Protein AF-E0CY66-F1 (afdb_monomer_lite)

Sequence (99 aa):
MDNRFATAFVIACVLSLISTIYMAASIGTDFWYEYRSPIQENSSDSNKIAWEDFLGDEADEKTYNDVLFRYNGSLGLWRRCITIPKNTHWYAPPERTGK

Radius of gyration: 23.1 Å; chains: 1; bounding box: 61×36×65 Å

InterPro domains:
  IPR042356 Claudin domain-containing protein 1 [PTHR14347] (1-97)

Foldseek 3Di:
DPVVVVVVVVVVVVVVVVVVVVVVCLLPDQAPDWDDAPAPPVPPPVLVVLVVLVPDPDRDPVSVVVNLRNFTWTGHPVDTGGDDDCPDCVVPDPPPPDD

pLDDT: mean 75.5, std 13.51, range [43.97, 97.75]

Organism: Mus musculus (NCBI:txid10090)

Structure (mmCIF, N/CA/C/O backbone):
data_AF-E0CY66-F1
#
_entry.id   AF-E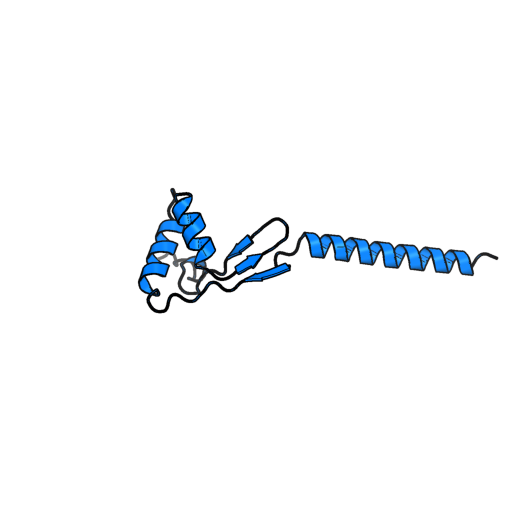0CY66-F1
#
loop_
_atom_site.group_PDB
_atom_site.id
_atom_site.type_symbol
_atom_site.label_atom_id
_atom_site.label_alt_id
_atom_site.label_comp_id
_atom_site.label_asym_id
_atom_site.label_entity_id
_atom_site.label_seq_id
_atom_site.pdbx_PDB_ins_code
_atom_site.Cartn_x
_atom_site.Cartn_y
_atom_site.Cartn_z
_atom_site.occupancy
_atom_site.B_iso_or_equiv
_atom_site.auth_seq_id
_atom_site.auth_comp_id
_atom_site.auth_asym_id
_atom_site.auth_atom_id
_atom_site.pdbx_PDB_model_num
ATOM 1 N N . MET A 1 1 ? 31.652 4.823 -31.185 1.00 56.75 1 MET A N 1
ATOM 2 C CA . MET A 1 1 ? 31.796 5.354 -29.812 1.00 56.75 1 MET A CA 1
ATOM 3 C C . MET A 1 1 ? 30.501 5.132 -29.019 1.00 56.75 1 MET A C 1
ATOM 5 O O . MET A 1 1 ? 30.199 5.925 -28.143 1.00 56.75 1 MET A O 1
ATOM 9 N N . ASP A 1 2 ? 29.773 4.032 -29.271 1.00 65.69 2 ASP A N 1
ATOM 10 C CA . ASP A 1 2 ? 28.313 3.994 -29.045 1.00 65.69 2 ASP A CA 1
ATOM 11 C C . ASP A 1 2 ? 27.878 2.908 -28.051 1.00 65.69 2 ASP A C 1
ATOM 13 O O . ASP A 1 2 ? 26.945 3.105 -27.279 1.00 65.69 2 ASP A O 1
ATOM 17 N N . ASN A 1 3 ? 28.619 1.797 -27.969 1.00 75.50 3 ASN A N 1
ATOM 18 C CA . ASN A 1 3 ? 28.263 0.680 -27.088 1.00 75.50 3 ASN A CA 1
ATOM 19 C C . ASN A 1 3 ? 28.368 1.047 -25.593 1.00 75.50 3 ASN A C 1
ATOM 21 O O . ASN A 1 3 ? 27.528 0.670 -24.788 1.00 75.50 3 ASN A O 1
ATOM 25 N N . ARG A 1 4 ? 29.363 1.862 -25.211 1.00 81.81 4 ARG A N 1
ATOM 26 C CA . ARG A 1 4 ? 29.540 2.286 -23.808 1.00 81.81 4 ARG A CA 1
ATOM 27 C C . ARG A 1 4 ? 28.401 3.176 -23.301 1.00 81.81 4 ARG A C 1
ATOM 29 O O . ARG A 1 4 ? 28.031 3.077 -22.137 1.00 81.81 4 ARG A O 1
ATOM 36 N N . PHE A 1 5 ? 27.848 4.027 -24.167 1.00 83.94 5 PHE A N 1
ATOM 37 C CA . PHE A 1 5 ? 26.732 4.905 -23.812 1.00 83.94 5 PHE A CA 1
ATOM 38 C C . PHE A 1 5 ? 25.414 4.136 -23.797 1.00 83.94 5 PHE A C 1
ATOM 40 O O . PHE A 1 5 ? 24.623 4.335 -22.881 1.00 83.94 5 PHE A O 1
ATOM 47 N N . ALA A 1 6 ? 25.221 3.210 -24.743 1.00 87.56 6 ALA A N 1
ATOM 48 C CA . ALA A 1 6 ? 24.078 2.303 -24.736 1.00 87.56 6 ALA A CA 1
ATOM 49 C C . ALA A 1 6 ? 24.024 1.484 -23.435 1.00 87.56 6 ALA A C 1
ATOM 51 O O . ALA A 1 6 ? 23.002 1.479 -22.752 1.00 87.56 6 ALA A O 1
ATOM 52 N N . THR A 1 7 ? 25.144 0.880 -23.026 1.00 89.69 7 THR A N 1
ATOM 53 C CA . THR A 1 7 ? 25.221 0.120 -21.770 1.00 89.69 7 THR A CA 1
ATOM 54 C C . THR A 1 7 ? 24.989 1.001 -20.542 1.00 89.69 7 THR A C 1
ATOM 56 O O . THR A 1 7 ? 24.228 0.618 -19.657 1.00 89.69 7 THR A O 1
ATOM 59 N N . ALA A 1 8 ? 25.584 2.198 -20.484 1.00 92.44 8 ALA A N 1
ATOM 60 C CA . ALA A 1 8 ? 25.371 3.124 -19.369 1.00 92.44 8 ALA A CA 1
ATOM 61 C C . ALA A 1 8 ? 23.901 3.556 -19.239 1.00 92.44 8 ALA A C 1
ATOM 63 O O . ALA A 1 8 ? 23.370 3.602 -18.131 1.00 92.44 8 ALA A O 1
ATOM 64 N N . PHE A 1 9 ? 23.231 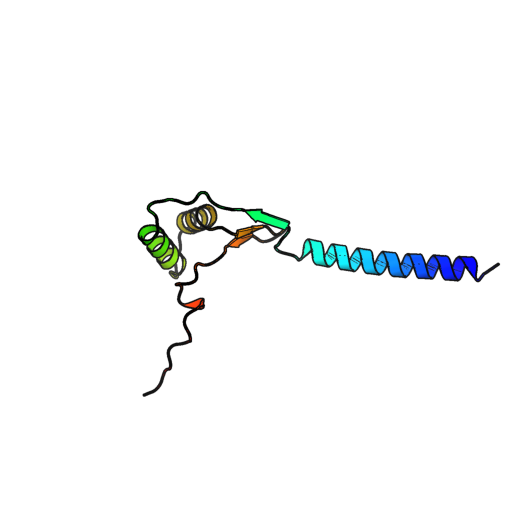3.821 -20.364 1.00 90.12 9 PHE A N 1
ATOM 65 C CA . PHE A 1 9 ? 21.814 4.178 -20.385 1.00 90.12 9 PHE A CA 1
ATOM 66 C C . PHE A 1 9 ? 20.931 3.030 -19.891 1.00 90.12 9 PHE A C 1
ATOM 68 O O . PHE A 1 9 ? 20.078 3.240 -19.034 1.00 90.12 9 PHE A O 1
ATOM 75 N N . VAL A 1 10 ? 21.177 1.804 -20.358 1.00 95.31 10 VAL A N 1
ATOM 76 C CA . VAL A 1 10 ? 20.428 0.622 -19.906 1.00 95.31 10 VAL A CA 1
ATOM 77 C C . VAL A 1 10 ? 20.596 0.413 -18.402 1.00 95.31 10 VAL A C 1
ATOM 79 O O . VAL A 1 10 ? 19.606 0.213 -17.701 1.00 95.31 10 VAL A O 1
ATOM 82 N N . ILE A 1 11 ? 21.825 0.523 -17.888 1.00 94.62 11 ILE A N 1
ATOM 83 C CA . ILE A 1 11 ? 22.091 0.411 -16.448 1.00 94.62 11 ILE A CA 1
ATOM 84 C C . ILE A 1 11 ? 21.337 1.501 -15.679 1.00 94.62 11 ILE A C 1
ATOM 86 O O . ILE A 1 11 ? 20.668 1.196 -14.693 1.00 94.62 11 ILE A O 1
ATOM 90 N N . ALA A 1 12 ? 21.391 2.752 -16.141 1.00 95.00 12 ALA A N 1
ATOM 91 C CA . ALA A 1 12 ? 20.678 3.857 -15.508 1.00 95.00 12 ALA A CA 1
ATOM 92 C C . ALA A 1 12 ? 19.156 3.633 -15.497 1.00 95.00 12 ALA A C 1
ATOM 94 O O . ALA A 1 12 ? 18.521 3.828 -14.462 1.00 95.00 12 ALA A O 1
ATOM 95 N N . CYS A 1 13 ? 18.574 3.164 -16.604 1.00 95.56 13 CYS A N 1
ATOM 96 C CA . CYS A 1 13 ? 17.150 2.839 -16.682 1.00 95.56 13 CYS A CA 1
ATOM 97 C C . CYS A 1 13 ? 16.763 1.721 -15.713 1.00 95.56 13 CYS A C 1
ATOM 99 O O . CYS A 1 13 ? 15.788 1.865 -14.979 1.00 95.56 13 CYS A O 1
ATOM 101 N N . VAL A 1 14 ? 17.529 0.630 -15.670 1.00 97.75 14 VAL A N 1
ATOM 102 C CA . VAL A 1 14 ? 17.251 -0.495 -14.767 1.00 97.75 14 VAL A CA 1
ATOM 103 C C . VAL A 1 14 ? 17.347 -0.053 -13.307 1.00 97.75 14 VAL A C 1
ATOM 105 O O . VAL A 1 14 ? 16.428 -0.309 -12.533 1.00 97.75 14 VAL A O 1
ATOM 108 N N . LEU A 1 15 ? 18.407 0.670 -12.933 1.00 96.81 15 LEU A N 1
ATOM 109 C CA . LEU A 1 15 ? 18.570 1.182 -11.570 1.00 96.81 15 LEU A CA 1
ATOM 110 C C . LEU A 1 15 ? 17.462 2.167 -11.190 1.00 96.81 15 LEU A C 1
ATOM 112 O O . LEU A 1 15 ? 16.941 2.097 -10.078 1.00 96.81 15 LEU A O 1
ATOM 116 N N . SER A 1 16 ? 17.067 3.046 -12.114 1.00 96.69 16 SER A N 1
ATOM 117 C CA . SER A 1 16 ? 15.957 3.972 -11.895 1.00 96.69 16 SER A CA 1
ATOM 118 C C . SER A 1 16 ? 14.649 3.220 -11.665 1.00 96.69 16 SER A C 1
ATOM 120 O O . SER A 1 16 ? 13.944 3.533 -10.714 1.00 96.69 16 SER A O 1
ATOM 122 N N . LEU A 1 17 ? 14.335 2.211 -12.485 1.00 97.19 17 LEU A N 1
ATOM 123 C CA . LEU A 1 17 ? 13.107 1.424 -12.348 1.00 97.19 17 LEU A CA 1
ATOM 124 C C . LEU A 1 17 ? 13.063 0.665 -11.019 1.00 97.19 17 LEU A C 1
ATOM 126 O O . LEU A 1 17 ? 12.059 0.728 -10.313 1.00 97.19 17 LEU A O 1
ATOM 130 N N . ILE A 1 18 ? 14.158 -0.002 -10.646 1.00 97.50 18 ILE A N 1
ATOM 131 C CA . ILE A 1 18 ? 14.262 -0.711 -9.363 1.00 97.50 18 ILE A CA 1
ATOM 132 C C . ILE A 1 18 ? 14.094 0.272 -8.200 1.00 97.50 18 ILE A C 1
ATOM 134 O O . ILE A 1 18 ? 13.334 -0.003 -7.274 1.00 97.50 18 ILE A O 1
ATOM 138 N N . SER A 1 19 ? 14.754 1.431 -8.265 1.00 97.06 19 SER A N 1
ATOM 139 C CA . SER A 1 19 ? 14.642 2.478 -7.245 1.00 97.06 19 SER A CA 1
ATOM 140 C C . SER A 1 19 ? 13.205 2.989 -7.107 1.00 97.06 19 SER A C 1
ATOM 142 O O . SER A 1 19 ? 12.684 3.071 -5.996 1.00 97.06 19 SER A O 1
ATOM 144 N N . THR A 1 20 ? 12.518 3.257 -8.222 1.00 96.56 20 THR A N 1
ATOM 145 C CA . THR A 1 20 ? 11.117 3.697 -8.207 1.00 96.56 20 THR A CA 1
ATOM 146 C C . THR A 1 20 ? 10.193 2.638 -7.611 1.00 96.56 20 THR A C 1
ATOM 148 O O . THR A 1 20 ? 9.352 2.974 -6.781 1.00 96.56 20 THR A O 1
ATOM 151 N N . ILE A 1 21 ? 10.361 1.363 -7.978 1.00 96.94 21 ILE A N 1
ATOM 152 C CA . ILE A 1 21 ? 9.567 0.262 -7.411 1.00 96.94 21 ILE A CA 1
ATOM 153 C C . ILE A 1 21 ? 9.818 0.147 -5.907 1.00 96.94 21 ILE A C 1
ATOM 155 O O . ILE A 1 21 ? 8.870 0.037 -5.132 1.00 96.94 21 ILE A O 1
ATOM 159 N N . TYR A 1 22 ? 11.080 0.217 -5.483 1.00 95.06 22 TYR A N 1
ATOM 160 C CA . TYR A 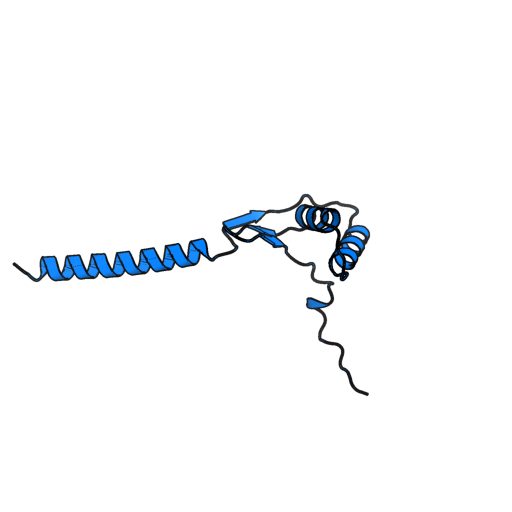1 22 ? 11.441 0.127 -4.073 1.00 95.06 22 TYR A CA 1
ATOM 161 C C . TYR A 1 22 ? 10.883 1.301 -3.260 1.00 95.06 22 TYR A C 1
ATOM 163 O O . TYR A 1 22 ? 10.361 1.101 -2.163 1.00 95.06 22 TYR A O 1
ATOM 171 N N . MET A 1 23 ? 10.929 2.518 -3.808 1.00 93.25 23 MET A N 1
ATOM 172 C CA . MET A 1 23 ? 10.326 3.698 -3.187 1.00 93.25 23 MET A CA 1
ATOM 173 C C . MET A 1 23 ? 8.807 3.574 -3.092 1.00 93.25 23 MET A C 1
ATOM 175 O O . MET A 1 23 ? 8.251 3.814 -2.025 1.00 93.25 23 MET A O 1
ATOM 179 N N . ALA A 1 24 ? 8.134 3.139 -4.158 1.00 93.00 24 ALA A N 1
ATOM 180 C CA . ALA A 1 24 ? 6.690 2.919 -4.139 1.00 93.00 24 ALA A CA 1
ATOM 181 C C . ALA A 1 24 ? 6.289 1.851 -3.105 1.00 93.00 24 ALA A C 1
ATOM 183 O O . ALA A 1 24 ? 5.363 2.066 -2.325 1.00 93.00 24 ALA A O 1
ATOM 184 N N . ALA A 1 25 ? 7.024 0.737 -3.045 1.00 91.19 25 ALA A N 1
ATOM 185 C CA . ALA A 1 25 ? 6.800 -0.320 -2.061 1.00 91.19 25 ALA A CA 1
ATOM 186 C C . ALA A 1 25 ? 7.053 0.164 -0.624 1.00 91.19 25 ALA A C 1
ATOM 188 O O . ALA A 1 25 ? 6.263 -0.131 0.269 1.00 91.19 25 ALA A O 1
ATOM 189 N N . SER A 1 26 ? 8.108 0.953 -0.405 1.00 88.69 26 SER A N 1
ATOM 190 C CA . SER A 1 26 ? 8.410 1.543 0.904 1.00 88.69 26 SER A CA 1
ATOM 191 C C . SER A 1 26 ? 7.311 2.513 1.334 1.00 88.69 26 SER A C 1
ATOM 193 O O . SER A 1 26 ? 6.840 2.453 2.456 1.00 88.69 26 SER A O 1
ATOM 195 N N . ILE A 1 27 ? 6.823 3.371 0.441 1.00 89.25 27 ILE A N 1
ATOM 196 C CA . ILE A 1 27 ? 5.732 4.307 0.747 1.00 89.25 27 ILE A CA 1
ATOM 197 C C . ILE A 1 27 ? 4.419 3.567 1.050 1.00 89.25 27 ILE A C 1
ATOM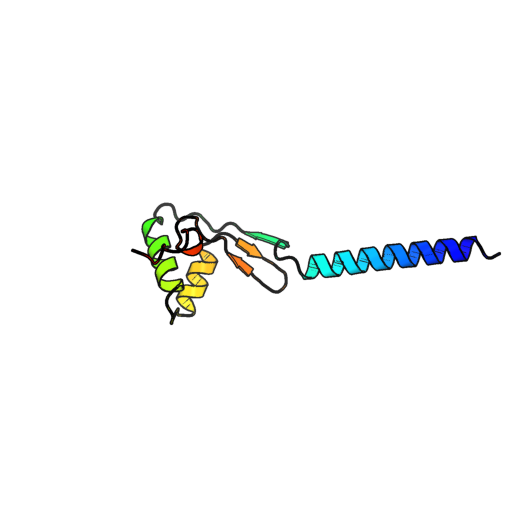 199 O O . ILE A 1 27 ? 3.645 4.029 1.886 1.00 89.25 27 ILE A O 1
ATOM 203 N N . GLY A 1 28 ? 4.164 2.441 0.377 1.00 87.25 28 GLY A N 1
ATOM 204 C CA . GLY A 1 28 ? 2.940 1.654 0.536 1.00 87.25 28 GLY A CA 1
ATOM 205 C C . GLY A 1 28 ? 2.947 0.649 1.690 1.00 87.25 28 GLY A C 1
ATOM 206 O O . GLY A 1 28 ? 1.886 0.126 2.014 1.00 87.25 28 GLY A O 1
ATOM 207 N N . THR A 1 29 ? 4.100 0.347 2.293 1.00 87.44 29 THR A N 1
ATOM 208 C CA . THR A 1 29 ? 4.177 -0.650 3.369 1.00 87.44 29 THR A CA 1
ATOM 209 C C . THR A 1 29 ? 3.725 -0.079 4.712 1.00 87.44 29 THR A C 1
ATOM 211 O O . THR A 1 29 ? 4.023 1.068 5.048 1.00 87.44 29 THR A O 1
ATOM 214 N N . ASP A 1 30 ? 3.064 -0.909 5.517 1.00 83.19 30 ASP A N 1
ATOM 215 C CA . ASP A 1 30 ? 2.620 -0.571 6.875 1.00 83.19 30 ASP A CA 1
ATOM 216 C C . ASP A 1 30 ? 3.642 -0.969 7.960 1.00 83.19 30 ASP A C 1
ATOM 218 O O . ASP A 1 30 ? 3.362 -0.885 9.155 1.00 83.19 30 ASP A O 1
ATOM 222 N N . PHE A 1 31 ? 4.835 -1.412 7.551 1.00 81.81 31 PHE A N 1
ATOM 223 C CA . PHE A 1 31 ? 5.885 -1.962 8.418 1.00 81.81 31 PHE A CA 1
ATOM 224 C C . PHE A 1 31 ? 7.083 -1.017 8.601 1.00 81.81 31 PHE A C 1
ATOM 226 O O . PHE A 1 31 ? 8.223 -1.471 8.682 1.00 81.81 31 PHE A O 1
ATOM 233 N N . TRP A 1 32 ? 6.860 0.300 8.652 1.00 84.25 32 TRP A N 1
ATOM 234 C CA . TRP A 1 32 ? 7.960 1.244 8.898 1.00 84.25 32 TRP A CA 1
ATOM 235 C C . TRP A 1 32 ? 8.484 1.141 10.326 1.00 84.25 32 TRP A C 1
ATOM 237 O O . TRP A 1 32 ? 9.686 1.262 10.560 1.00 84.25 32 TRP A O 1
ATOM 247 N N . TYR A 1 33 ? 7.581 0.934 11.283 1.00 83.38 33 TYR A N 1
ATOM 248 C CA . TYR A 1 33 ? 7.933 0.827 12.690 1.00 83.38 33 TYR A CA 1
ATOM 249 C C . TYR A 1 33 ? 6.947 -0.065 13.434 1.00 83.38 33 TYR A C 1
ATOM 251 O O . TYR A 1 33 ? 5.743 0.171 13.391 1.00 83.38 33 TYR A O 1
ATOM 259 N N . GLU A 1 34 ? 7.453 -1.066 14.147 1.00 84.00 34 GLU A N 1
ATOM 260 C CA . GLU A 1 34 ? 6.645 -1.864 15.064 1.00 84.00 34 GLU A CA 1
ATOM 261 C C . GLU A 1 34 ? 6.704 -1.234 16.455 1.00 84.00 34 GLU A C 1
ATOM 263 O O . GLU A 1 34 ? 7.785 -1.040 17.016 1.00 84.00 34 GLU A O 1
ATOM 268 N N . TYR A 1 35 ? 5.539 -0.906 17.009 1.00 81.00 35 TYR A N 1
ATOM 269 C CA . TYR A 1 35 ? 5.434 -0.370 18.357 1.00 81.00 35 TYR A CA 1
ATOM 270 C C . TYR A 1 35 ? 4.788 -1.394 19.284 1.00 81.00 35 TYR A C 1
ATOM 272 O O . TYR A 1 35 ? 3.825 -2.088 18.938 1.00 81.00 35 TYR A O 1
ATOM 280 N N . ARG A 1 36 ? 5.322 -1.455 20.503 1.00 75.25 36 ARG A N 1
ATOM 281 C CA . ARG A 1 36 ? 4.792 -2.285 21.578 1.00 75.25 36 ARG A CA 1
ATOM 282 C C . ARG A 1 36 ? 4.217 -1.379 22.651 1.00 75.25 36 ARG A C 1
ATOM 284 O O . ARG A 1 36 ? 4.941 -0.563 23.220 1.00 75.25 36 ARG A O 1
ATOM 291 N N . SER A 1 37 ? 2.918 -1.490 22.890 1.00 70.94 37 SER A N 1
ATOM 292 C CA . SER A 1 37 ? 2.272 -0.812 24.003 1.00 70.94 37 SER A CA 1
ATOM 293 C C . SER A 1 37 ? 2.710 -1.470 25.318 1.00 70.94 37 SER A C 1
ATOM 295 O O . SER A 1 37 ? 2.941 -2.685 25.362 1.00 70.94 37 SER A O 1
ATOM 297 N N . PRO A 1 38 ? 2.877 -0.693 26.402 1.00 66.94 38 PRO A N 1
ATOM 298 C CA . PRO A 1 38 ? 3.183 -1.260 27.707 1.00 66.94 38 PRO A CA 1
ATOM 299 C C . PRO A 1 38 ? 2.070 -2.230 28.119 1.00 66.94 38 PRO A C 1
ATOM 301 O O . PRO A 1 38 ? 0.884 -1.901 28.074 1.00 66.94 38 PRO A O 1
ATOM 304 N N . ILE A 1 39 ? 2.468 -3.445 28.496 1.00 56.41 39 ILE A N 1
ATOM 305 C CA . ILE A 1 39 ? 1.562 -4.519 28.904 1.00 56.41 39 ILE A CA 1
ATOM 306 C C . ILE A 1 39 ? 0.881 -4.082 30.204 1.00 56.41 39 ILE A C 1
ATOM 308 O O . ILE A 1 39 ? 1.537 -3.969 31.237 1.00 56.41 39 ILE A O 1
ATOM 312 N N . GLN A 1 40 ? -0.432 -3.834 30.178 1.00 55.56 40 GLN A N 1
ATOM 313 C CA . GLN A 1 40 ? -1.194 -3.728 31.422 1.00 55.56 40 GLN A CA 1
ATOM 314 C C . GLN A 1 40 ? -1.314 -5.129 32.031 1.00 55.56 40 GLN A C 1
ATOM 316 O O . GLN A 1 40 ? -2.067 -5.967 31.534 1.00 55.56 40 GLN A O 1
ATOM 321 N N . GLU A 1 41 ? -0.593 -5.383 33.120 1.00 50.06 41 GLU A N 1
ATOM 322 C CA . GLU A 1 41 ? -0.512 -6.697 33.776 1.00 50.06 41 GLU A CA 1
ATOM 323 C C . GLU A 1 41 ? -1.853 -7.211 34.354 1.00 50.06 41 GLU A C 1
ATOM 325 O O . GLU A 1 41 ? -1.971 -8.392 34.651 1.00 50.06 41 GLU A O 1
ATOM 330 N N . ASN A 1 42 ? -2.899 -6.372 34.416 1.00 50.00 42 ASN A N 1
ATOM 331 C CA . ASN A 1 42 ? -4.234 -6.716 34.940 1.00 50.00 42 ASN A CA 1
ATOM 332 C C . ASN A 1 42 ? -5.357 -6.733 33.873 1.00 50.00 42 ASN A C 1
ATOM 334 O O . ASN A 1 42 ? -6.534 -6.657 34.217 1.00 50.00 42 ASN A O 1
ATOM 338 N N . SER A 1 43 ? -5.024 -6.766 32.576 1.00 51.41 43 SER A N 1
ATOM 339 C CA . SER A 1 43 ? -5.935 -6.308 31.509 1.00 51.41 43 SER A CA 1
ATOM 340 C C . SER A 1 43 ? -6.615 -7.369 30.639 1.00 51.41 43 SER A C 1
ATOM 342 O O . SER A 1 43 ? -7.181 -7.016 29.608 1.00 51.41 43 SER A O 1
ATOM 344 N N . SER A 1 44 ? -6.599 -8.660 30.984 1.00 57.22 44 SER A N 1
ATOM 345 C CA . SER A 1 44 ? -7.234 -9.671 30.112 1.00 57.22 44 SER A CA 1
ATOM 346 C C . SER A 1 44 ? -8.733 -9.422 29.907 1.00 57.22 44 SER A C 1
ATOM 348 O O . SER A 1 44 ? -9.223 -9.564 28.786 1.00 57.22 44 SER A O 1
ATOM 350 N N . ASP A 1 45 ? -9.434 -9.000 30.962 1.00 54.84 45 ASP A N 1
ATOM 351 C CA . ASP A 1 45 ? -10.880 -8.768 30.923 1.00 54.84 45 ASP A CA 1
ATOM 352 C C . ASP A 1 45 ? -11.219 -7.343 30.465 1.00 54.84 45 ASP A C 1
ATOM 354 O O . ASP A 1 45 ? -12.110 -7.158 29.640 1.00 54.84 45 ASP A O 1
ATOM 358 N N . SER A 1 46 ? -10.455 -6.331 30.893 1.00 56.16 46 SER A N 1
ATOM 359 C CA . SER A 1 46 ? -10.659 -4.940 30.456 1.00 56.16 46 SER A CA 1
ATOM 360 C C . SER A 1 46 ? -10.305 -4.710 28.983 1.00 56.16 46 SER A C 1
ATOM 362 O O . SER A 1 46 ? -10.945 -3.891 28.325 1.00 56.16 46 SER A O 1
ATOM 364 N N . ASN A 1 47 ? -9.335 -5.449 28.434 1.00 60.88 47 ASN A N 1
ATOM 365 C CA . ASN A 1 47 ? -9.019 -5.400 27.005 1.00 60.88 47 ASN A CA 1
ATOM 366 C C . ASN A 1 47 ? -10.110 -6.056 26.157 1.00 60.88 47 ASN A C 1
ATOM 368 O O . ASN A 1 47 ? -10.401 -5.562 25.072 1.00 60.88 47 ASN A O 1
ATOM 372 N N . LYS A 1 48 ? -10.730 -7.146 26.632 1.00 62.81 48 LYS A N 1
ATOM 373 C CA . LYS A 1 48 ? -11.873 -7.757 25.937 1.00 62.81 48 LYS A CA 1
ATOM 374 C C . LYS A 1 48 ? -13.045 -6.787 25.834 1.00 62.81 48 LYS A C 1
ATOM 376 O O . LYS A 1 48 ? -13.544 -6.587 24.736 1.00 62.81 48 LYS A O 1
ATOM 381 N N . ILE A 1 49 ? -13.393 -6.139 26.945 1.00 60.66 49 ILE A N 1
ATOM 382 C CA . ILE A 1 49 ? -14.477 -5.149 26.995 1.00 60.66 49 ILE A CA 1
ATOM 383 C C . ILE A 1 49 ? -14.173 -3.973 26.052 1.00 60.66 49 ILE A C 1
ATOM 385 O O . ILE A 1 49 ? -15.005 -3.618 25.229 1.00 60.66 49 ILE A O 1
ATOM 389 N N . ALA A 1 50 ? -12.945 -3.439 26.073 1.00 66.44 50 ALA A N 1
ATOM 390 C CA . ALA A 1 50 ? -12.553 -2.346 25.177 1.00 66.44 50 ALA A CA 1
ATOM 391 C C . ALA A 1 50 ? -12.561 -2.732 23.681 1.00 66.44 50 ALA A C 1
ATOM 393 O O . ALA A 1 50 ? -12.820 -1.885 22.830 1.00 66.44 50 ALA A O 1
ATOM 394 N N . TRP A 1 51 ? -12.273 -3.995 23.338 1.00 68.31 51 TRP A N 1
ATOM 395 C CA . TRP A 1 51 ? -12.407 -4.489 21.961 1.00 68.31 51 TRP A CA 1
ATOM 396 C C . TRP A 1 51 ? -13.859 -4.680 21.534 1.00 68.31 51 TRP A C 1
ATOM 398 O O . TRP A 1 51 ? -14.179 -4.404 20.382 1.00 68.31 51 TRP A O 1
ATOM 408 N N . GLU A 1 52 ? -14.713 -5.194 22.417 1.00 67.19 52 GLU A N 1
ATOM 409 C CA . GLU A 1 52 ? -16.141 -5.370 22.137 1.00 67.19 52 GLU A CA 1
ATOM 410 C C . GLU A 1 52 ? -16.827 -4.012 21.944 1.00 67.19 52 GLU A C 1
ATOM 412 O O . GLU A 1 52 ? -17.556 -3.844 20.969 1.00 67.19 52 GLU A O 1
ATOM 417 N N . ASP A 1 53 ? -16.489 -3.017 22.771 1.00 66.19 53 ASP A N 1
ATOM 418 C CA . ASP A 1 53 ? -16.961 -1.633 22.622 1.00 66.19 53 ASP A CA 1
ATOM 419 C C . ASP A 1 53 ? -16.448 -0.972 21.330 1.00 66.19 53 ASP A C 1
ATOM 421 O O . ASP A 1 53 ? -17.168 -0.206 20.694 1.00 66.19 53 ASP A O 1
ATOM 425 N N . PHE A 1 5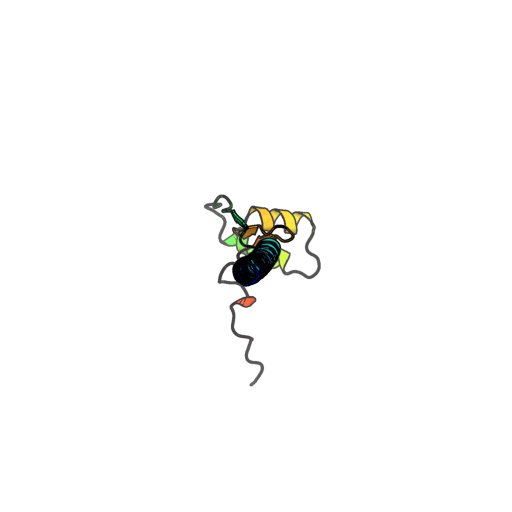4 ? -15.219 -1.284 20.898 1.00 67.69 54 PHE A N 1
ATOM 426 C CA . PHE A 1 54 ? -14.664 -0.814 19.620 1.00 67.69 54 PHE A CA 1
ATOM 427 C C . PHE A 1 54 ? -15.368 -1.411 18.395 1.00 67.69 54 PHE A C 1
ATOM 429 O O . PHE A 1 54 ? -15.436 -0.774 17.348 1.00 67.69 54 PHE A O 1
ATOM 436 N N . LEU A 1 55 ? -15.847 -2.650 18.507 1.00 67.62 55 LEU A N 1
ATOM 437 C CA . LEU A 1 55 ? -16.567 -3.350 17.441 1.00 67.62 55 LEU A CA 1
ATOM 438 C C . LEU A 1 55 ? -18.044 -2.943 17.352 1.00 67.62 55 LEU A C 1
ATOM 440 O O . LEU A 1 55 ? -18.722 -3.354 16.410 1.00 67.62 55 LEU A O 1
ATOM 444 N N . GLY A 1 56 ? -18.539 -2.173 18.324 1.00 68.12 56 GLY A N 1
ATOM 445 C CA . GLY A 1 56 ? -19.867 -1.577 18.283 1.00 68.12 56 GLY A CA 1
ATOM 446 C C . GLY A 1 56 ? -19.999 -0.544 17.161 1.00 68.12 56 GLY A C 1
ATOM 447 O O . GLY A 1 56 ? -19.038 0.121 16.788 1.00 68.12 56 GLY A O 1
ATOM 448 N N . ASP A 1 57 ? -21.220 -0.396 16.647 1.00 60.81 57 ASP A N 1
ATOM 449 C CA . ASP A 1 57 ? -21.577 0.478 15.513 1.00 60.81 57 ASP A CA 1
ATOM 450 C C . ASP A 1 57 ? -21.328 1.985 15.790 1.00 60.81 57 ASP A C 1
ATOM 452 O O . ASP A 1 57 ? -21.287 2.790 14.868 1.00 60.81 57 ASP A O 1
ATOM 456 N N . GLU A 1 58 ? -21.103 2.366 17.058 1.00 61.38 58 GLU A N 1
ATOM 457 C CA . GLU A 1 58 ? -20.965 3.751 17.548 1.00 61.38 58 GLU A CA 1
ATOM 458 C C . GLU A 1 58 ? -19.778 3.890 18.530 1.00 61.38 58 GLU A C 1
ATOM 460 O O . GLU A 1 58 ? -19.939 4.240 19.704 1.00 61.38 58 GLU A O 1
ATOM 465 N N . ALA A 1 59 ? -18.562 3.558 18.091 1.00 61.16 59 ALA A N 1
ATOM 466 C CA . ALA A 1 59 ? -17.372 3.729 18.926 1.00 61.16 59 ALA A CA 1
ATOM 467 C C . ALA A 1 59 ? -16.958 5.214 19.019 1.00 61.16 59 ALA A C 1
ATOM 469 O O . ALA A 1 59 ? -16.583 5.833 18.024 1.00 61.16 59 ALA A O 1
ATOM 470 N N . ASP A 1 60 ? -16.977 5.770 20.235 1.00 74.25 60 ASP A N 1
ATOM 471 C CA . ASP A 1 60 ? -16.505 7.131 20.525 1.00 74.25 60 ASP A CA 1
ATOM 472 C C . ASP A 1 60 ? -15.007 7.309 20.189 1.00 74.25 60 ASP A C 1
ATOM 474 O O . ASP A 1 60 ? -14.201 6.379 20.319 1.00 74.25 60 ASP A O 1
ATOM 478 N N . GLU A 1 61 ? -14.595 8.528 19.818 1.00 76.00 61 GLU A N 1
ATOM 479 C CA . GLU A 1 61 ? -13.197 8.852 19.467 1.00 76.00 61 GLU A CA 1
ATOM 480 C C . GLU A 1 61 ? -12.225 8.513 20.615 1.00 76.00 61 GL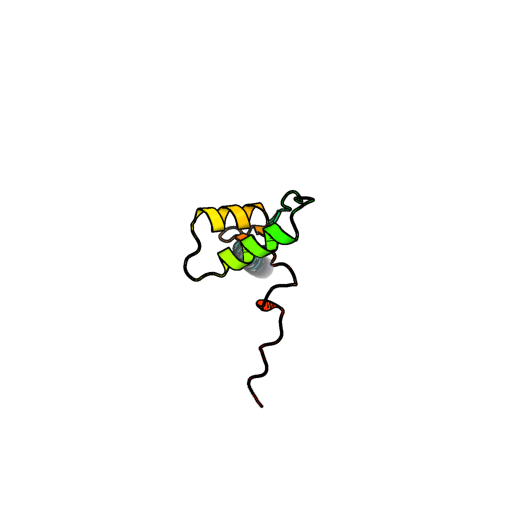U A C 1
ATOM 482 O O . GLU A 1 61 ? -11.069 8.120 20.403 1.00 76.00 61 GLU A O 1
ATOM 487 N N . LYS A 1 62 ? -12.712 8.610 21.857 1.00 76.06 62 LYS A N 1
ATOM 488 C CA . LYS A 1 62 ? -11.973 8.218 23.056 1.00 76.06 62 LYS A CA 1
ATOM 489 C C . LYS A 1 62 ? -11.698 6.717 23.100 1.00 76.06 62 LYS A C 1
ATOM 491 O O . LYS A 1 62 ? -10.581 6.324 23.436 1.00 76.06 62 LYS A O 1
ATOM 496 N N . THR A 1 63 ? -12.681 5.895 22.745 1.00 73.75 63 THR A N 1
ATOM 497 C CA . THR A 1 63 ? -12.542 4.434 22.674 1.00 73.75 63 THR A CA 1
ATOM 498 C C . THR A 1 63 ? -11.534 4.058 21.593 1.00 73.75 63 THR A C 1
ATOM 500 O O . THR A 1 63 ? -10.648 3.240 21.834 1.00 73.75 63 THR A O 1
ATOM 503 N N . TYR A 1 64 ? -11.581 4.735 20.440 1.00 70.31 64 TYR A N 1
ATOM 504 C CA . TYR A 1 64 ? -10.621 4.523 19.354 1.00 70.31 64 TYR A CA 1
ATOM 505 C C . TYR A 1 64 ? -9.175 4.812 19.793 1.00 70.31 64 TYR A C 1
ATOM 507 O O . TYR A 1 64 ? -8.275 4.000 19.569 1.00 70.31 64 TYR A O 1
ATOM 515 N N . ASN A 1 65 ? -8.943 5.944 20.469 1.00 76.25 65 ASN A N 1
ATOM 516 C CA . ASN A 1 65 ? -7.620 6.310 20.986 1.00 76.25 65 ASN A CA 1
ATOM 517 C C . ASN A 1 65 ? -7.114 5.354 22.073 1.00 76.25 65 ASN A C 1
ATOM 519 O O . ASN A 1 65 ? -5.934 5.000 22.083 1.00 76.25 65 ASN A O 1
ATOM 523 N N . ASP A 1 66 ? -7.992 4.930 22.980 1.00 76.38 66 ASP A N 1
ATOM 524 C CA . ASP A 1 66 ? -7.643 4.029 24.079 1.00 76.38 66 ASP A CA 1
ATOM 525 C C . ASP A 1 66 ? -7.216 2.645 23.558 1.00 76.38 66 ASP A C 1
ATOM 527 O O . ASP A 1 66 ? -6.176 2.118 23.959 1.00 76.38 66 ASP A O 1
ATOM 531 N N . VAL A 1 67 ? -7.937 2.110 22.570 1.00 75.06 67 VAL A N 1
ATOM 532 C CA . VAL A 1 67 ? -7.582 0.878 21.843 1.00 75.06 67 VAL A CA 1
ATOM 533 C C . VAL A 1 67 ? -6.230 1.048 21.137 1.00 75.06 67 VAL A C 1
ATOM 535 O O . VAL A 1 67 ? -5.326 0.227 21.304 1.00 75.06 67 VAL A O 1
ATOM 538 N N . LEU A 1 68 ? -6.023 2.154 20.420 1.00 74.38 68 LEU A N 1
ATOM 539 C CA . LEU A 1 68 ? -4.773 2.432 19.701 1.00 74.38 68 LEU A CA 1
ATOM 540 C C . LEU A 1 68 ? -3.535 2.490 20.620 1.00 74.38 68 LEU A C 1
ATOM 542 O O . LEU A 1 68 ? -2.434 2.112 20.206 1.00 74.38 68 LEU A O 1
ATOM 546 N N . PHE A 1 69 ? -3.709 2.972 21.854 1.00 71.50 69 PHE A N 1
ATOM 547 C CA . PHE A 1 69 ? -2.654 3.050 22.869 1.00 71.50 69 PHE A CA 1
ATOM 548 C C . PHE A 1 69 ? -2.400 1.717 23.573 1.00 71.50 69 PHE A C 1
ATOM 550 O O . PHE A 1 69 ? -1.272 1.452 23.994 1.00 71.50 69 PHE A O 1
ATOM 557 N N . ARG A 1 70 ? -3.436 0.886 23.718 1.00 72.50 70 ARG A N 1
ATOM 558 C CA . ARG A 1 70 ? -3.360 -0.398 24.423 1.00 72.50 70 ARG A CA 1
ATOM 559 C C . ARG A 1 70 ? -2.880 -1.542 23.546 1.00 72.50 70 ARG A C 1
ATOM 561 O O . ARG A 1 70 ? -2.248 -2.454 24.078 1.00 72.50 70 ARG A O 1
ATOM 568 N N . TYR A 1 71 ? -3.111 -1.501 22.235 1.00 74.00 71 TYR A N 1
ATOM 569 C CA . TYR A 1 71 ? -2.716 -2.587 21.336 1.00 74.00 71 TYR A CA 1
ATOM 570 C C . TYR A 1 71 ? -1.405 -2.331 20.612 1.00 74.00 71 TYR A C 1
ATOM 572 O O . TYR A 1 71 ? -1.159 -1.253 20.073 1.00 74.00 71 TYR A O 1
ATOM 580 N N . ASN A 1 72 ? -0.588 -3.384 20.569 1.00 79.94 72 ASN A N 1
ATOM 581 C CA . ASN A 1 72 ? 0.606 -3.454 19.736 1.00 79.94 72 ASN A CA 1
ATOM 582 C C . ASN A 1 72 ? 0.219 -3.287 18.271 1.00 79.94 72 ASN A C 1
ATOM 584 O O . ASN A 1 72 ? -0.874 -3.690 17.871 1.00 79.94 72 ASN A O 1
ATOM 588 N N . GLY A 1 73 ? 1.123 -2.758 17.463 1.00 82.81 73 GLY A N 1
ATOM 589 C CA . GLY A 1 73 ? 0.825 -2.520 16.064 1.00 82.81 73 GLY A CA 1
ATOM 590 C C . GLY A 1 73 ? 2.038 -2.108 15.253 1.00 82.81 73 GLY A C 1
ATOM 591 O O . GLY A 1 73 ? 3.151 -1.995 15.769 1.00 82.81 73 GLY A O 1
ATOM 592 N N . SER A 1 74 ? 1.802 -1.858 13.974 1.00 84.00 74 SER A N 1
ATOM 593 C CA . SER A 1 74 ? 2.782 -1.291 13.063 1.00 84.00 74 SER A CA 1
ATOM 594 C C . SER A 1 74 ? 2.323 0.080 12.570 1.00 84.00 74 SER A C 1
ATOM 596 O O . SER A 1 74 ? 1.133 0.364 12.416 1.00 84.00 74 SER A O 1
ATOM 598 N N . LEU A 1 75 ? 3.286 0.967 12.370 1.00 83.81 75 LEU A N 1
ATOM 599 C CA . LEU A 1 75 ? 3.093 2.268 11.754 1.00 83.81 75 LEU A CA 1
ATOM 600 C C . LEU A 1 75 ? 3.566 2.172 10.309 1.00 83.81 75 LEU A C 1
ATOM 602 O O . LEU A 1 75 ? 4.728 1.852 10.054 1.00 83.81 75 LEU A O 1
ATOM 606 N N . GLY A 1 76 ? 2.660 2.460 9.384 1.00 85.56 76 GLY A N 1
ATOM 607 C CA . GLY A 1 76 ? 2.969 2.862 8.024 1.00 85.56 76 GLY A CA 1
ATOM 608 C C . GLY A 1 76 ? 3.081 4.378 7.921 1.00 85.56 76 GLY A C 1
ATOM 609 O O . GLY A 1 76 ? 2.789 5.117 8.862 1.00 85.56 76 GLY A O 1
ATOM 610 N N . LEU A 1 77 ? 3.476 4.858 6.745 1.00 83.00 77 LEU A N 1
ATOM 611 C CA . LEU A 1 77 ? 3.595 6.296 6.499 1.00 83.00 77 LEU A CA 1
ATOM 612 C C . LEU A 1 77 ? 2.225 7.004 6.492 1.00 83.00 77 LEU A C 1
ATOM 614 O O . LEU A 1 77 ? 2.112 8.140 6.942 1.00 83.00 77 LEU A O 1
ATOM 618 N N . TRP A 1 78 ? 1.185 6.325 5.998 1.00 85.00 78 TRP A N 1
ATOM 619 C CA . TRP A 1 78 ? -0.164 6.888 5.820 1.00 85.00 78 TRP A CA 1
ATOM 620 C C . TRP A 1 78 ? -1.228 6.213 6.689 1.00 85.00 78 TRP A C 1
ATOM 622 O O . TRP A 1 78 ? -2.359 6.691 6.758 1.00 85.00 78 TRP A O 1
ATOM 632 N N . ARG A 1 79 ? -0.904 5.066 7.295 1.00 82.81 79 ARG A N 1
ATOM 633 C CA . ARG A 1 79 ? -1.836 4.232 8.060 1.00 82.81 79 ARG A CA 1
ATOM 634 C C . ARG A 1 79 ? -1.145 3.654 9.286 1.00 82.81 79 ARG A C 1
ATOM 636 O O . ARG A 1 79 ? 0.066 3.467 9.301 1.00 82.81 79 ARG A O 1
ATOM 643 N N . ARG A 1 80 ? -1.932 3.361 10.316 1.00 80.19 80 ARG A N 1
ATOM 644 C CA . ARG A 1 80 ? -1.495 2.659 11.524 1.00 80.19 80 ARG A CA 1
ATOM 645 C C . ARG A 1 80 ? -2.304 1.381 11.647 1.00 80.19 80 ARG A C 1
ATOM 647 O O . ARG A 1 80 ? -3.532 1.432 11.648 1.00 80.19 80 ARG A O 1
ATOM 654 N N . CYS A 1 81 ? -1.617 0.256 11.755 1.00 81.38 81 CYS A N 1
ATOM 655 C CA . CYS A 1 81 ? -2.224 -1.054 11.916 1.00 81.38 81 CYS A CA 1
ATOM 656 C C . CYS A 1 81 ? -2.079 -1.493 13.371 1.00 81.38 81 CYS A C 1
ATOM 658 O O . CYS A 1 81 ? -0.995 -1.399 13.937 1.00 81.38 81 CYS A O 1
ATOM 660 N N . ILE A 1 82 ? -3.160 -1.984 13.971 1.00 81.00 82 ILE A N 1
ATOM 661 C CA . ILE A 1 82 ? -3.145 -2.601 15.301 1.00 81.00 82 ILE A CA 1
ATOM 662 C C . ILE A 1 82 ? -3.269 -4.115 15.166 1.00 81.00 82 ILE A C 1
ATOM 664 O O . ILE A 1 82 ? -4.025 -4.626 14.340 1.00 81.00 82 ILE A O 1
ATOM 668 N N . THR A 1 83 ? -2.525 -4.843 15.985 1.00 75.25 83 THR A N 1
ATOM 669 C CA . THR A 1 83 ? -2.564 -6.300 16.035 1.00 75.25 83 THR A CA 1
ATOM 670 C C . THR A 1 83 ? -3.743 -6.734 16.893 1.00 75.25 83 THR A C 1
ATOM 672 O O . THR A 1 83 ? -3.746 -6.576 18.114 1.00 75.25 83 THR A O 1
ATOM 675 N N . ILE A 1 84 ? -4.745 -7.313 16.237 1.00 69.44 84 ILE A N 1
ATOM 676 C CA . ILE A 1 84 ? -5.958 -7.818 16.880 1.00 69.44 84 ILE A CA 1
ATOM 677 C C . ILE A 1 84 ? -5.620 -9.097 17.673 1.00 69.44 84 ILE A C 1
ATOM 679 O O . ILE A 1 84 ? -4.957 -9.991 17.130 1.00 69.44 84 ILE A O 1
ATOM 683 N N . PRO A 1 85 ? -6.070 -9.246 18.935 1.00 67.12 85 PRO A N 1
ATOM 684 C CA . PRO A 1 85 ? -5.854 -10.467 19.692 1.00 67.12 85 PRO A CA 1
ATOM 685 C C . PRO A 1 85 ? -6.607 -11.646 19.073 1.00 67.12 85 PRO A C 1
ATOM 687 O O . PRO A 1 85 ? -7.710 -11.523 18.538 1.00 67.12 85 PRO A O 1
ATOM 690 N N . LYS A 1 86 ? -6.009 -12.830 19.220 1.00 61.41 86 LYS A N 1
ATOM 691 C CA . LYS A 1 86 ? -6.443 -14.096 18.604 1.00 61.41 86 LYS A CA 1
ATOM 692 C C . LYS A 1 86 ? -7.811 -14.621 19.072 1.00 61.41 86 LYS A C 1
ATOM 694 O O . LYS A 1 86 ? -8.253 -15.642 18.568 1.00 61.41 86 LYS A O 1
ATOM 699 N N . ASN A 1 87 ? -8.460 -13.968 20.039 1.00 60.88 87 ASN A N 1
ATOM 700 C CA . ASN A 1 87 ? -9.749 -14.383 20.612 1.00 60.88 87 ASN A CA 1
ATOM 701 C C . ASN A 1 87 ? -10.919 -13.495 20.147 1.00 60.88 87 ASN A C 1
ATOM 703 O O . ASN A 1 87 ? -11.888 -13.310 20.874 1.00 60.88 87 ASN A O 1
ATOM 707 N N . THR A 1 88 ? -10.792 -12.872 18.978 1.00 63.22 88 THR A N 1
ATOM 708 C CA . THR A 1 88 ? -11.857 -12.061 18.375 1.00 63.22 88 THR A CA 1
ATOM 709 C C . THR A 1 88 ? -12.613 -12.872 17.331 1.00 63.22 88 THR A C 1
ATOM 711 O O . THR A 1 88 ? -12.069 -13.809 16.744 1.00 63.22 88 THR A O 1
ATOM 714 N N . HIS A 1 89 ? -13.865 -12.491 17.076 1.00 63.34 89 HIS A N 1
ATOM 715 C CA . HIS A 1 89 ? -14.736 -13.149 16.100 1.00 63.34 89 HIS A CA 1
ATOM 716 C C . HIS A 1 89 ? -14.134 -13.205 14.681 1.00 63.34 89 HIS A C 1
ATOM 718 O O . HIS A 1 89 ? -14.470 -14.099 13.918 1.00 63.34 89 HIS A O 1
ATOM 724 N N . TRP A 1 90 ? -13.185 -12.322 14.345 1.00 62.00 90 TRP A N 1
ATOM 725 C CA . TRP A 1 90 ? -12.425 -12.345 13.088 1.00 62.00 90 TRP A CA 1
ATOM 726 C C . TRP A 1 90 ? -11.571 -13.605 12.890 1.00 62.00 90 TRP A C 1
ATOM 728 O O . TRP A 1 90 ? -11.307 -13.996 11.755 1.00 62.00 90 TRP A O 1
ATOM 738 N N . TYR A 1 91 ? -11.132 -14.239 13.983 1.00 62.94 91 TYR A N 1
ATOM 739 C CA . TYR A 1 91 ? -10.405 -15.513 13.955 1.00 62.94 91 TYR A CA 1
ATOM 740 C C . TYR A 1 91 ? -11.324 -16.719 14.174 1.00 62.94 91 TYR A C 1
ATOM 742 O O . TYR A 1 91 ? -10.872 -17.861 14.048 1.00 62.94 91 TYR A O 1
ATOM 750 N N . ALA A 1 92 ? -12.597 -16.487 14.508 1.00 65.38 92 ALA A N 1
ATOM 751 C CA . ALA A 1 92 ? -13.575 -17.552 14.610 1.00 65.38 92 ALA A CA 1
ATOM 752 C C . ALA A 1 92 ? -14.018 -17.961 13.195 1.00 65.38 92 ALA A C 1
ATOM 754 O O . ALA A 1 92 ? -14.278 -17.099 12.352 1.00 65.38 92 ALA A O 1
ATOM 755 N N . PRO A 1 93 ? -14.101 -19.269 12.896 1.00 66.56 93 PRO A N 1
ATOM 756 C CA . PRO A 1 93 ? -14.718 -19.709 11.656 1.00 66.56 93 PRO A CA 1
ATOM 757 C C . PRO A 1 93 ? -16.160 -19.176 11.604 1.00 66.56 93 PRO A C 1
ATOM 759 O O . PRO A 1 93 ? -16.827 -19.174 12.642 1.00 66.56 93 PRO A O 1
ATOM 762 N N . PRO A 1 94 ? -16.650 -18.729 10.431 1.00 69.12 94 PRO A N 1
ATOM 763 C CA . PRO A 1 94 ? -18.009 -18.217 10.306 1.00 69.12 94 PRO A CA 1
ATOM 764 C C . PRO A 1 94 ? -18.989 -19.260 10.841 1.00 69.12 94 PRO A C 1
ATOM 766 O O . PRO A 1 94 ? -18.870 -20.448 10.514 1.00 69.12 94 PRO A O 1
ATOM 769 N N . GLU A 1 95 ? -19.920 -18.824 11.693 1.00 68.44 95 GLU A N 1
ATOM 770 C CA . GLU A 1 95 ? -20.925 -19.715 12.263 1.00 68.44 95 GLU A CA 1
ATOM 771 C C . GLU A 1 95 ? -21.626 -20.455 11.125 1.00 68.44 95 GLU A C 1
ATOM 773 O O . GLU A 1 95 ? -22.184 -19.850 10.204 1.00 68.44 95 GLU A O 1
ATOM 778 N N . ARG A 1 96 ? -21.541 -21.790 11.155 1.00 65.56 96 ARG A N 1
ATOM 779 C CA . ARG A 1 96 ? -22.226 -22.647 10.191 1.00 65.56 96 ARG A CA 1
ATOM 780 C C . ARG A 1 96 ? -23.724 -22.440 10.372 1.00 65.56 96 ARG A C 1
ATOM 782 O O . ARG A 1 96 ? -24.350 -23.040 11.239 1.00 65.56 96 ARG A O 1
ATOM 789 N N . THR A 1 97 ? -24.299 -21.586 9.541 1.00 63.06 97 THR A N 1
ATOM 790 C CA . THR A 1 97 ? -25.741 -21.455 9.388 1.00 63.06 97 THR A CA 1
ATOM 791 C C . THR A 1 97 ? -26.261 -22.700 8.665 1.00 63.06 97 THR A C 1
ATOM 793 O O . THR A 1 97 ? -26.159 -22.818 7.448 1.00 63.06 97 THR A O 1
ATOM 796 N N . GLY A 1 98 ? -26.801 -23.655 9.427 1.00 59.34 98 GLY A N 1
ATOM 797 C CA . GLY A 1 98 ? -27.545 -24.818 8.917 1.00 59.34 98 GLY A CA 1
ATOM 798 C C . GLY A 1 98 ? -27.304 -26.061 9.775 1.00 59.34 98 GLY A C 1
ATOM 799 O O . GLY A 1 98 ? -26.214 -26.619 9.727 1.00 59.34 98 GLY A O 1
ATOM 800 N N . LYS A 1 99 ? -28.201 -26.333 10.732 1.00 43.97 99 LYS A N 1
ATOM 801 C CA . LYS A 1 99 ? -29.392 -27.211 10.639 1.00 43.97 99 LYS A CA 1
ATOM 802 C C . LYS A 1 99 ? -29.059 -28.690 10.800 1.00 43.97 99 LYS A C 1
ATOM 804 O O . LYS A 1 99 ? -28.452 -29.259 9.872 1.00 43.97 99 LYS A O 1
#

Secondary structure (DSSP, 8-state):
--HHHHHHHHHHHHHHHHHHHHHHHHHH-S-SEEE-----TT-HHHHHHHHHHHTSTT--HHHHHHHHHHS-EEE-SS-EEE---TTSGGGSPPP----